Protein AF-A0A3D5R8N2-F1 (afdb_monomer_lite)

Foldseek 3Di:
DLVVLVVQLCVQLVCLLAQAAEDPVCVVVPDPPDDADLVVCVVVSYYHQQNSQVNSCVSNVVVVWDKKWFWDDFPLDPDIGIWMFTQRPNDTFTARSRSSSVCVVVVHDDDRGDDPVRTDTDDID

Radius of gyration: 13.69 Å; chains: 1; bounding box: 32×30×34 Å

pLDDT: mean 94.22, std 7.65, range [51.38, 98.75]

Sequence (125 aa):
NETNVGEKIDIAYDFIINNISYDYDKVELLHPNYIPYP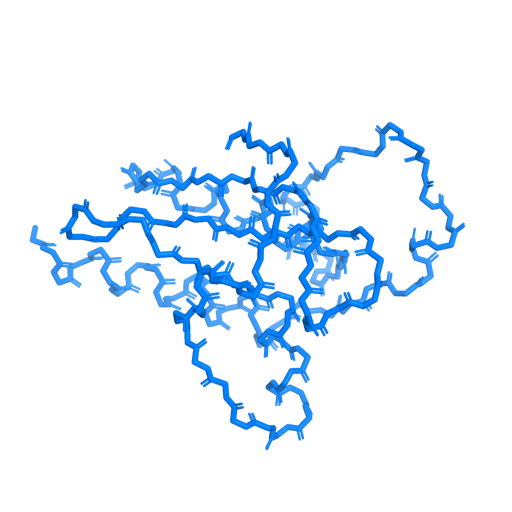DKTIEELKGICYDYASLLAAMKRSEAIPVKLVKGYSTHVDGYHAWNEILINGEWVVVDTTVDAAYNKANMKFNFSKTKSDYTKVYEY

Secondary structure (DSSP, 8-state):
-THHHHHHHHHHHHHHHHHPEE-HHHHHT--TT----HHHHHHHTEE-HHHHHHHHHHHHHTTT--EEEEEEEETTEEEEEEEEEEEETTEEEEE-HHHHHHHHHTT----SSPPGGGEEEEEE-

Structure (mmCIF, N/CA/C/O backbone):
data_AF-A0A3D5R8N2-F1
#
_entry.id   AF-A0A3D5R8N2-F1
#
loop_
_atom_site.group_PDB
_atom_site.id
_atom_site.type_symbol
_atom_site.label_atom_id
_atom_site.label_alt_id
_atom_site.label_comp_id
_atom_site.label_asym_id
_atom_site.label_entity_id
_atom_site.label_seq_id
_atom_site.pdbx_PDB_ins_code
_atom_site.Cartn_x
_atom_site.Cartn_y
_atom_site.Cartn_z
_atom_site.occupancy
_atom_site.B_iso_or_equiv
_atom_site.auth_seq_id
_atom_site.auth_comp_id
_atom_site.auth_asym_id
_atom_site.auth_atom_id
_atom_site.pdbx_PDB_model_num
ATOM 1 N N . ASN A 1 1 ? -16.280 4.966 18.243 1.00 51.38 1 ASN A N 1
ATOM 2 C CA . ASN A 1 1 ? -15.723 6.328 18.118 1.00 51.38 1 ASN A CA 1
ATOM 3 C C . ASN A 1 1 ? -14.769 6.381 16.949 1.00 51.38 1 ASN A C 1
ATOM 5 O O . ASN A 1 1 ? -13.873 5.551 16.885 1.00 51.38 1 ASN A O 1
ATOM 9 N N . GLU A 1 2 ? -14.984 7.332 16.045 1.00 57.88 2 GLU A N 1
ATOM 10 C CA . GLU A 1 2 ? -14.200 7.560 14.819 1.00 57.88 2 GLU A CA 1
ATOM 11 C C . GLU A 1 2 ? -12.705 7.791 15.096 1.00 57.88 2 GLU A C 1
ATOM 13 O O . GLU A 1 2 ? -11.863 7.355 14.318 1.00 57.88 2 GLU A O 1
ATOM 18 N N . THR A 1 3 ? -12.365 8.342 16.268 1.00 61.16 3 THR A N 1
ATOM 19 C CA . THR A 1 3 ? -10.984 8.495 16.759 1.00 61.16 3 THR A CA 1
ATOM 20 C C . THR A 1 3 ? -10.205 7.177 16.772 1.00 61.16 3 THR A C 1
ATOM 22 O O . THR A 1 3 ? -9.034 7.153 16.426 1.00 61.16 3 THR A O 1
ATOM 25 N N . ASN A 1 4 ? -10.866 6.057 17.081 1.00 78.44 4 ASN A N 1
ATOM 26 C CA . ASN A 1 4 ? -10.226 4.741 17.120 1.00 78.44 4 ASN A CA 1
ATOM 27 C C . ASN A 1 4 ? -9.981 4.151 15.719 1.00 78.44 4 ASN A C 1
ATOM 29 O O . ASN A 1 4 ? -9.105 3.308 15.561 1.00 78.44 4 ASN A O 1
ATOM 33 N N . VAL A 1 5 ? -10.761 4.559 14.709 1.00 82.94 5 VAL A N 1
ATOM 34 C CA . VAL A 1 5 ? -10.620 4.062 13.328 1.00 82.94 5 VAL A CA 1
ATOM 35 C C . VAL A 1 5 ? -9.401 4.690 12.661 1.00 82.94 5 VAL A C 1
ATOM 37 O O . VAL A 1 5 ? -8.622 3.965 12.052 1.00 82.94 5 VAL A O 1
AT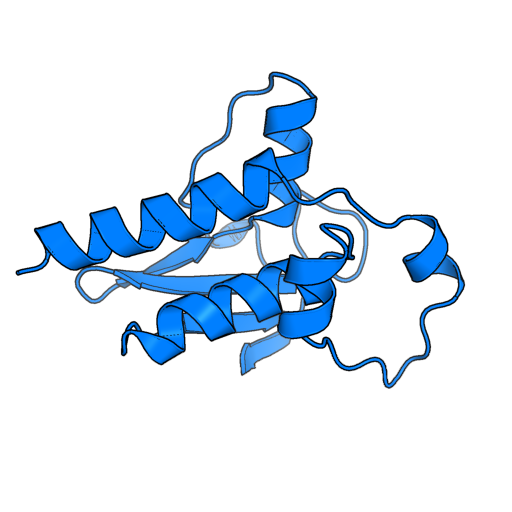OM 40 N N . GLY A 1 6 ? -9.208 6.004 12.826 1.00 85.62 6 GLY A N 1
ATOM 41 C CA . GLY A 1 6 ? -8.014 6.701 12.336 1.00 85.62 6 GLY A CA 1
ATOM 42 C C . GLY A 1 6 ? -6.730 6.114 12.922 1.00 85.62 6 GLY A C 1
ATOM 43 O O . GLY A 1 6 ? -5.889 5.635 12.175 1.00 85.62 6 GLY A O 1
ATOM 44 N N . GLU A 1 7 ? -6.647 6.003 14.252 1.00 87.75 7 GLU A N 1
ATOM 45 C CA . GLU A 1 7 ? -5.480 5.420 14.941 1.00 87.75 7 GLU A CA 1
ATOM 46 C C . GLU A 1 7 ? -5.143 4.004 14.448 1.00 87.75 7 GLU A C 1
ATOM 48 O O . GLU A 1 7 ? -3.984 3.657 14.226 1.00 87.75 7 GLU A O 1
ATOM 53 N N . LYS A 1 8 ? -6.166 3.170 14.245 1.00 86.56 8 LYS A N 1
ATOM 54 C CA . LYS A 1 8 ? -5.996 1.817 13.708 1.00 86.56 8 LYS A CA 1
ATOM 55 C C . LYS A 1 8 ? -5.459 1.812 12.282 1.00 86.56 8 LYS A C 1
ATOM 57 O O . LYS A 1 8 ? -4.661 0.936 11.937 1.00 86.56 8 LYS A O 1
ATOM 62 N N . ILE A 1 9 ? -5.932 2.729 11.443 1.00 92.00 9 ILE A N 1
ATOM 63 C CA . ILE A 1 9 ? -5.443 2.885 10.073 1.00 92.00 9 ILE A CA 1
ATOM 64 C C . ILE A 1 9 ? -3.977 3.307 10.101 1.00 92.00 9 ILE A C 1
ATOM 66 O O . ILE A 1 9 ? -3.165 2.634 9.467 1.00 92.00 9 ILE A O 1
ATOM 70 N N . ASP A 1 10 ? -3.649 4.321 10.898 1.00 92.88 10 ASP A N 1
ATOM 71 C CA . ASP A 1 10 ? -2.308 4.894 10.993 1.00 92.88 10 ASP A CA 1
ATOM 72 C C . ASP A 1 10 ? -1.277 3.847 11.430 1.00 92.88 10 ASP A C 1
ATOM 74 O O . ASP A 1 10 ? -0.259 3.690 10.768 1.00 92.88 10 ASP A O 1
ATOM 78 N N . ILE A 1 11 ? -1.567 3.032 12.454 1.00 95.31 11 ILE A N 1
ATOM 79 C CA . ILE A 1 11 ? -0.629 1.998 12.935 1.00 95.31 11 ILE A CA 1
ATOM 80 C C . ILE A 1 11 ? -0.256 0.996 11.830 1.00 95.31 11 ILE A C 1
ATOM 82 O O . ILE A 1 11 ? 0.919 0.670 11.649 1.00 95.31 11 ILE A O 1
ATOM 86 N N . ALA A 1 12 ? -1.247 0.477 11.100 1.00 95.75 12 ALA A N 1
ATOM 87 C CA . ALA A 1 12 ? -0.998 -0.506 10.044 1.00 95.75 12 ALA A CA 1
ATOM 88 C C . ALA A 1 12 ? -0.320 0.133 8.826 1.00 95.75 12 ALA A C 1
ATOM 90 O O . ALA A 1 12 ? 0.599 -0.449 8.250 1.00 95.75 12 ALA A O 1
ATOM 91 N N . TYR A 1 13 ? -0.766 1.331 8.454 1.00 97.56 13 TYR A N 1
ATOM 92 C CA . TYR A 1 13 ? -0.185 2.113 7.373 1.00 97.56 13 TYR A CA 1
ATOM 93 C C . TYR A 1 13 ? 1.292 2.427 7.650 1.00 97.56 13 TYR A C 1
ATOM 95 O O . TYR A 1 13 ? 2.146 2.065 6.839 1.00 97.56 13 TYR A O 1
ATOM 103 N N . ASP A 1 14 ? 1.605 2.989 8.820 1.00 97.69 14 ASP A N 1
ATOM 104 C CA . ASP A 1 14 ? 2.963 3.341 9.242 1.00 97.69 14 ASP A CA 1
ATOM 105 C C . ASP A 1 14 ? 3.866 2.114 9.304 1.00 97.69 14 ASP A C 1
ATOM 107 O O . ASP A 1 14 ? 5.010 2.158 8.848 1.00 97.69 14 ASP A O 1
ATOM 111 N N . PHE A 1 15 ? 3.368 0.993 9.829 1.00 97.94 15 PHE A N 1
ATOM 112 C CA . PHE A 1 15 ? 4.124 -0.253 9.819 1.00 97.94 15 PHE A CA 1
ATOM 113 C C . PHE A 1 15 ? 4.513 -0.650 8.389 1.00 97.94 15 PHE A C 1
ATOM 115 O O . PHE A 1 15 ? 5.688 -0.911 8.124 1.00 97.94 15 PHE A O 1
ATOM 122 N N . ILE A 1 16 ? 3.556 -0.654 7.459 1.00 98.12 16 ILE A N 1
ATOM 123 C CA . ILE A 1 16 ? 3.792 -1.058 6.071 1.00 98.12 16 ILE A CA 1
ATOM 124 C C . ILE A 1 16 ? 4.820 -0.142 5.395 1.00 98.12 16 ILE A C 1
ATOM 126 O O . ILE A 1 16 ? 5.800 -0.643 4.841 1.00 98.12 16 ILE A O 1
ATOM 130 N N . ILE A 1 17 ? 4.637 1.182 5.463 1.00 98.19 17 ILE A N 1
ATOM 131 C CA . ILE A 1 17 ? 5.495 2.131 4.732 1.00 98.19 17 ILE A CA 1
ATOM 132 C C . ILE A 1 17 ? 6.921 2.231 5.288 1.00 98.19 17 ILE A C 1
ATOM 134 O O . ILE A 1 17 ? 7.819 2.700 4.588 1.00 98.19 17 ILE A O 1
ATOM 138 N N . ASN A 1 18 ? 7.134 1.821 6.543 1.00 98.00 18 ASN A N 1
ATOM 139 C CA . ASN A 1 18 ? 8.443 1.870 7.192 1.00 98.00 18 ASN A CA 1
ATOM 140 C C . ASN A 1 18 ? 9.206 0.544 7.117 1.00 98.00 18 ASN A C 1
ATOM 142 O O . ASN A 1 18 ? 10.434 0.560 7.166 1.00 98.00 18 ASN A O 1
ATOM 146 N N . ASN A 1 19 ? 8.512 -0.594 7.024 1.00 97.94 19 ASN A N 1
ATOM 147 C CA . ASN A 1 19 ? 9.150 -1.904 7.182 1.00 97.94 19 ASN A CA 1
ATOM 148 C C . ASN A 1 19 ? 9.195 -2.725 5.894 1.00 97.94 19 ASN A C 1
ATOM 150 O O . ASN A 1 19 ? 10.105 -3.535 5.738 1.00 97.94 19 ASN A O 1
ATOM 154 N N . ILE A 1 20 ? 8.255 -2.534 4.965 1.00 97.88 20 ILE A N 1
ATOM 155 C CA . ILE A 1 20 ? 8.176 -3.387 3.777 1.00 97.88 20 ILE A CA 1
ATOM 156 C C . ILE A 1 20 ? 9.034 -2.804 2.656 1.00 97.88 20 ILE A C 1
ATOM 158 O O . ILE A 1 20 ? 8.917 -1.627 2.304 1.00 97.88 20 ILE A O 1
ATOM 162 N N . SER A 1 21 ? 9.881 -3.645 2.064 1.00 97.00 21 SER A N 1
ATOM 163 C CA . SER A 1 21 ? 10.721 -3.306 0.913 1.00 97.00 21 SER A CA 1
ATOM 164 C C . SER A 1 21 ? 10.130 -3.796 -0.409 1.00 97.00 21 SER A C 1
ATOM 166 O O . SER A 1 21 ? 9.610 -4.907 -0.504 1.00 97.00 21 SER A O 1
ATOM 168 N N . TYR A 1 22 ? 10.267 -2.985 -1.460 1.00 96.56 22 TYR A N 1
ATOM 169 C CA . TYR A 1 22 ? 9.771 -3.351 -2.783 1.00 96.56 22 TYR A CA 1
ATOM 170 C C . TYR A 1 22 ? 10.608 -4.473 -3.416 1.00 96.56 22 TYR A C 1
ATOM 172 O O . TYR A 1 22 ? 11.840 -4.395 -3.447 1.00 96.56 22 TYR A O 1
ATOM 180 N N . ASP A 1 23 ? 9.941 -5.504 -3.936 1.00 95.19 23 ASP A N 1
ATOM 181 C CA . ASP A 1 23 ? 10.563 -6.654 -4.590 1.00 95.19 23 ASP A CA 1
ATOM 182 C C . ASP A 1 23 ? 10.613 -6.496 -6.115 1.00 95.19 23 ASP A C 1
ATOM 184 O O . ASP A 1 23 ? 9.720 -6.948 -6.831 1.00 95.19 23 ASP A O 1
ATOM 188 N N . TYR A 1 24 ? 11.663 -5.845 -6.616 1.00 90.50 24 TYR A N 1
ATOM 189 C CA . TYR A 1 24 ? 11.852 -5.650 -8.057 1.00 90.50 24 TYR A CA 1
ATOM 190 C C . TYR A 1 24 ? 12.069 -6.975 -8.806 1.00 90.50 24 TYR A C 1
ATOM 192 O O . TYR A 1 24 ? 11.500 -7.157 -9.880 1.00 90.50 24 TYR A O 1
ATOM 200 N N . ASP A 1 25 ? 12.792 -7.928 -8.211 1.00 89.50 25 ASP A N 1
ATOM 201 C CA . ASP A 1 25 ? 13.086 -9.231 -8.828 1.00 89.50 25 ASP A CA 1
ATOM 202 C C . ASP A 1 25 ? 11.803 -10.056 -9.034 1.00 89.50 25 ASP A C 1
ATOM 204 O O . ASP A 1 25 ? 11.631 -10.762 -10.029 1.00 89.50 25 ASP A O 1
ATOM 208 N N . LYS A 1 26 ? 10.854 -9.939 -8.097 1.00 86.56 26 LYS A N 1
ATOM 209 C CA . LYS A 1 26 ? 9.558 -10.626 -8.167 1.00 86.56 26 LYS A CA 1
ATOM 210 C C . LYS A 1 26 ? 8.680 -10.129 -9.314 1.00 86.56 26 LYS A C 1
ATOM 212 O O . LYS A 1 26 ? 7.879 -10.911 -9.821 1.00 86.56 26 LYS A O 1
ATOM 217 N N . VAL A 1 27 ? 8.816 -8.866 -9.729 1.00 82.31 27 VAL A N 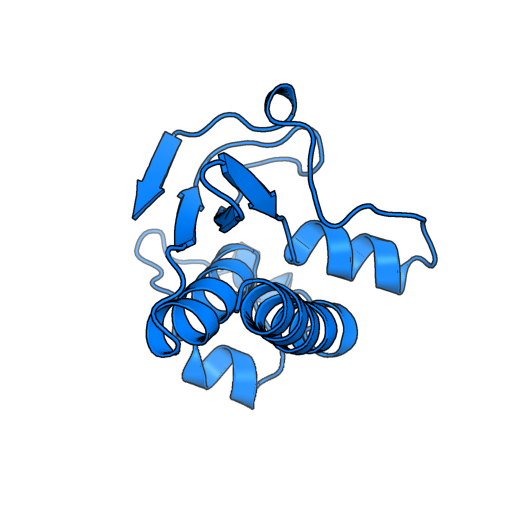1
ATOM 218 C CA . VAL A 1 27 ? 8.051 -8.307 -10.859 1.00 82.31 27 VAL A CA 1
ATOM 219 C C . VAL A 1 27 ? 8.444 -8.987 -12.170 1.00 82.31 27 VAL A C 1
ATOM 221 O O . VAL A 1 27 ? 7.567 -9.343 -12.953 1.00 82.31 27 VAL A O 1
ATOM 224 N N . GLU A 1 28 ? 9.739 -9.222 -12.394 1.00 76.50 28 GLU A N 1
ATOM 225 C CA . GLU A 1 28 ? 10.243 -9.835 -13.634 1.00 76.50 28 GLU A CA 1
ATOM 226 C C . GLU A 1 28 ? 9.805 -11.297 -13.794 1.00 76.50 28 GLU A C 1
ATOM 228 O O . GLU A 1 28 ? 9.626 -11.790 -14.908 1.00 76.50 28 GLU A O 1
ATOM 233 N N . LEU A 1 29 ? 9.595 -11.984 -12.670 1.00 78.44 29 LEU A N 1
ATOM 234 C CA . LEU A 1 29 ? 9.210 -13.394 -12.609 1.00 78.44 29 LEU A CA 1
ATOM 235 C C . LEU A 1 29 ? 7.707 -13.594 -12.356 1.00 78.44 29 LEU A C 1
ATOM 237 O O . LEU A 1 29 ? 7.262 -14.723 -12.124 1.00 78.44 29 LEU A O 1
ATOM 241 N N . LEU A 1 30 ? 6.915 -12.515 -12.353 1.00 81.38 30 LEU A N 1
ATOM 242 C CA . LEU A 1 30 ? 5.530 -12.560 -11.904 1.00 81.38 30 LEU A CA 1
ATOM 243 C C . LEU A 1 30 ? 4.656 -13.356 -12.879 1.00 81.38 30 LEU A C 1
ATOM 245 O O . LEU A 1 30 ? 4.439 -12.975 -14.029 1.00 81.38 30 LEU A O 1
ATOM 249 N N . HIS A 1 31 ? 4.087 -14.455 -12.392 1.00 82.38 31 HIS A N 1
ATOM 250 C CA . HIS A 1 31 ? 3.115 -15.214 -13.165 1.00 82.38 31 HIS A CA 1
ATOM 251 C C . HIS A 1 31 ? 1.795 -14.421 -13.295 1.00 82.38 31 HIS A C 1
ATOM 253 O O . HIS A 1 31 ? 1.347 -13.840 -12.303 1.00 82.38 31 HIS A O 1
ATOM 259 N N . PRO A 1 32 ? 1.095 -14.449 -14.448 1.00 78.50 32 PRO A N 1
ATOM 260 C CA . PRO A 1 32 ? -0.154 -13.698 -14.654 1.00 78.50 32 PRO A CA 1
ATOM 261 C C . PRO A 1 32 ? -1.262 -13.982 -13.626 1.00 78.50 32 PRO A C 1
ATOM 263 O O . PRO A 1 32 ? -2.115 -13.138 -13.373 1.00 78.50 32 PRO A O 1
ATOM 266 N N . ASN A 1 33 ? -1.232 -15.170 -13.017 1.00 84.75 33 ASN A N 1
ATOM 267 C CA . ASN A 1 33 ? -2.199 -15.618 -12.009 1.00 84.75 33 ASN A CA 1
ATOM 268 C C . ASN A 1 33 ? -1.693 -15.431 -10.571 1.00 84.75 33 ASN A C 1
ATOM 270 O O . ASN A 1 33 ? -2.115 -16.161 -9.676 1.00 84.75 33 ASN A O 1
ATOM 274 N N . TYR A 1 34 ? -0.742 -14.523 -10.346 1.00 89.75 34 TYR A N 1
ATOM 275 C CA . TYR A 1 34 ? -0.228 -14.251 -9.010 1.00 89.75 34 TYR A CA 1
ATOM 276 C C . TYR A 1 34 ? -1.342 -13.757 -8.074 1.00 89.75 34 TYR A C 1
ATOM 278 O O . TYR A 1 34 ? -2.076 -12.819 -8.393 1.00 89.75 34 TYR A O 1
ATOM 286 N N . ILE A 1 35 ? -1.441 -14.389 -6.903 1.00 91.50 35 ILE A N 1
ATOM 287 C CA . ILE A 1 35 ? -2.355 -14.019 -5.822 1.00 91.50 35 ILE A CA 1
ATOM 288 C C . ILE A 1 35 ? -1.496 -13.683 -4.594 1.00 91.50 35 ILE A C 1
ATOM 290 O O . ILE A 1 35 ? -0.661 -14.506 -4.211 1.00 91.50 35 ILE A O 1
ATOM 294 N N . PRO A 1 36 ? -1.669 -12.500 -3.979 1.00 94.25 36 PRO A N 1
ATOM 295 C CA . PRO A 1 36 ? -0.882 -12.079 -2.831 1.00 94.25 36 PRO A CA 1
ATOM 296 C C . PRO A 1 36 ? -1.262 -12.891 -1.595 1.00 94.25 36 PRO A C 1
ATOM 298 O O . PRO A 1 36 ? -2.431 -13.229 -1.399 1.00 94.25 36 PRO A O 1
ATOM 301 N N . TYR A 1 37 ? -0.282 -13.145 -0.730 1.00 95.88 37 TYR A N 1
ATOM 302 C CA . TYR A 1 37 ? -0.480 -13.844 0.537 1.00 95.88 37 TYR A CA 1
ATOM 303 C C . TYR A 1 37 ? -0.020 -12.942 1.695 1.00 95.88 37 TYR A C 1
ATOM 305 O O . TYR A 1 37 ? 1.178 -12.893 1.969 1.00 95.88 37 TYR A O 1
ATOM 313 N N . PRO A 1 38 ? -0.944 -12.195 2.341 1.00 97.00 38 PRO A N 1
ATOM 314 C CA . PRO A 1 38 ? -0.620 -11.199 3.367 1.00 97.00 38 PRO A CA 1
ATOM 315 C C . PRO A 1 38 ? 0.318 -11.694 4.471 1.00 97.00 38 PRO A C 1
ATOM 317 O O . PRO A 1 38 ? 1.263 -10.986 4.814 1.00 97.00 38 PRO A O 1
ATOM 320 N N . ASP A 1 39 ? 0.103 -12.913 4.969 1.00 97.12 39 ASP A N 1
ATOM 321 C CA . ASP A 1 39 ? 0.916 -13.501 6.041 1.00 97.12 39 ASP A CA 1
ATOM 322 C C . ASP A 1 39 ? 2.385 -13.642 5.617 1.00 97.12 39 ASP A C 1
ATOM 324 O O . ASP A 1 39 ? 3.296 -13.293 6.361 1.00 97.12 39 ASP A O 1
ATOM 328 N N . LYS A 1 40 ? 2.634 -14.030 4.364 1.00 96.56 40 LYS A N 1
ATOM 329 C CA . LYS A 1 40 ? 3.995 -14.084 3.823 1.00 96.56 40 LYS A CA 1
ATOM 330 C C . LYS A 1 40 ? 4.604 -12.693 3.650 1.00 96.56 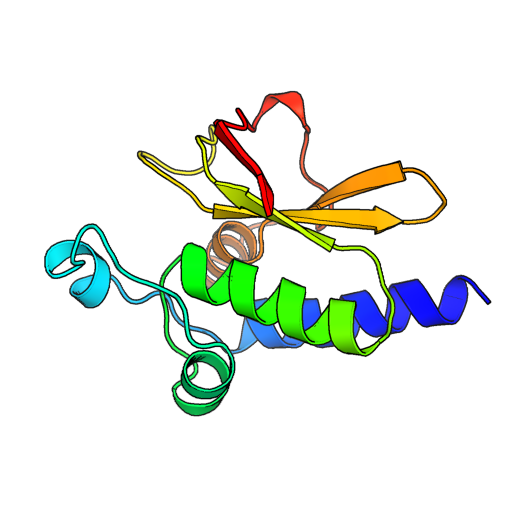40 LYS A C 1
ATOM 332 O O . LYS A 1 40 ? 5.783 -12.510 3.925 1.00 96.56 40 LYS A O 1
ATOM 337 N N . THR A 1 41 ? 3.815 -11.700 3.244 1.00 97.06 41 THR A N 1
ATOM 338 C CA . THR A 1 41 ? 4.297 -10.317 3.109 1.00 97.06 41 THR A CA 1
ATOM 339 C C . THR A 1 41 ? 4.756 -9.740 4.451 1.00 97.06 41 THR A C 1
ATOM 341 O O . THR A 1 41 ? 5.783 -9.064 4.500 1.00 97.06 41 THR A O 1
ATOM 344 N N . ILE A 1 42 ? 4.020 -9.994 5.541 1.00 95.75 42 ILE A N 1
ATOM 345 C CA . ILE A 1 42 ? 4.408 -9.519 6.879 1.00 95.75 42 ILE A CA 1
ATOM 346 C C . ILE A 1 42 ? 5.586 -10.313 7.463 1.00 95.75 42 ILE A C 1
ATOM 348 O O . ILE A 1 42 ? 6.398 -9.733 8.177 1.00 95.75 42 ILE A O 1
ATOM 352 N N . GLU A 1 43 ? 5.721 -11.601 7.133 1.00 97.19 43 GLU A N 1
ATOM 353 C CA . GLU A 1 43 ? 6.875 -12.424 7.524 1.00 97.19 43 GLU A CA 1
ATOM 354 C C . GLU A 1 43 ? 8.164 -12.008 6.800 1.00 97.19 43 GLU A C 1
ATOM 356 O O . GLU A 1 43 ? 9.215 -11.878 7.424 1.00 97.19 43 GLU A O 1
ATOM 361 N N . GLU A 1 44 ? 8.093 -11.794 5.484 1.00 97.06 44 GLU A N 1
ATOM 362 C CA . GLU A 1 44 ? 9.259 -11.474 4.651 1.00 97.06 44 GLU A CA 1
ATOM 363 C C . GLU A 1 44 ? 9.614 -9.983 4.665 1.00 97.06 44 GLU A C 1
ATOM 365 O O . GLU A 1 44 ? 10.730 -9.617 4.293 1.00 97.06 44 GLU A O 1
ATOM 370 N N . LEU A 1 45 ? 8.670 -9.116 5.057 1.00 97.62 45 LEU A N 1
ATOM 371 C CA . LEU A 1 45 ? 8.778 -7.656 4.955 1.00 97.62 45 LEU A CA 1
ATOM 372 C C . LEU A 1 45 ? 9.192 -7.200 3.544 1.00 97.62 45 LEU A C 1
ATOM 374 O O . LEU A 1 45 ? 9.917 -6.218 3.358 1.00 97.62 45 LEU A O 1
ATOM 378 N N . LYS A 1 46 ? 8.733 -7.928 2.523 1.00 97.06 46 LYS A N 1
ATOM 379 C CA . LYS A 1 46 ? 9.091 -7.700 1.124 1.00 97.06 46 LYS A CA 1
ATOM 380 C C . LYS A 1 46 ? 7.925 -8.068 0.207 1.00 97.06 46 LYS A C 1
ATOM 382 O O . LYS A 1 46 ? 7.229 -9.051 0.446 1.00 97.06 46 LYS A O 1
ATOM 387 N N . GLY A 1 47 ? 7.699 -7.294 -0.851 1.00 96.81 47 GLY A N 1
ATOM 388 C CA . GLY A 1 47 ? 6.634 -7.584 -1.815 1.00 96.81 47 GLY A CA 1
ATOM 389 C C . GLY A 1 47 ? 6.507 -6.549 -2.928 1.00 96.81 47 GLY A C 1
ATOM 390 O O . GLY A 1 47 ? 7.273 -5.593 -2.992 1.00 96.81 47 GLY A O 1
ATOM 391 N N . ILE A 1 48 ? 5.531 -6.738 -3.813 1.00 97.00 48 ILE A N 1
ATOM 392 C CA . ILE A 1 48 ? 5.180 -5.778 -4.878 1.00 97.00 48 ILE A CA 1
ATOM 393 C C . ILE A 1 48 ? 3.903 -5.007 -4.526 1.00 97.00 48 ILE A C 1
ATOM 395 O O . ILE A 1 48 ? 3.259 -5.316 -3.527 1.00 97.00 48 ILE A O 1
ATOM 399 N N . CYS A 1 49 ? 3.471 -4.054 -5.358 1.00 97.38 49 CYS A N 1
ATOM 400 C CA . CYS A 1 49 ? 2.287 -3.225 -5.078 1.00 97.38 49 CYS A CA 1
ATOM 401 C C . CYS A 1 49 ? 1.043 -4.022 -4.653 1.00 97.38 49 CYS A C 1
ATOM 403 O O . CYS A 1 49 ? 0.340 -3.650 -3.712 1.00 97.38 49 CYS A O 1
ATOM 405 N N . TYR A 1 50 ? 0.815 -5.179 -5.280 1.00 97.19 50 TYR A N 1
ATOM 406 C CA . TYR A 1 50 ? -0.317 -6.037 -4.946 1.00 97.19 50 TYR A CA 1
ATOM 407 C C . TYR A 1 50 ? -0.208 -6.669 -3.550 1.00 97.19 50 TYR A C 1
ATOM 409 O O . TYR A 1 50 ? -1.221 -6.842 -2.877 1.00 97.19 50 TYR A O 1
ATOM 417 N N . ASP A 1 51 ? 1.009 -6.965 -3.091 1.00 98.00 51 ASP A N 1
ATOM 418 C CA . ASP A 1 51 ? 1.273 -7.510 -1.757 1.00 98.00 51 ASP A CA 1
ATOM 419 C C . ASP A 1 51 ? 1.041 -6.463 -0.667 1.00 98.00 51 ASP A C 1
ATOM 421 O O . ASP A 1 51 ? 0.389 -6.760 0.332 1.00 98.00 51 ASP A O 1
ATOM 425 N N . TYR A 1 52 ? 1.512 -5.230 -0.888 1.00 98.50 52 TYR A N 1
ATOM 426 C CA . TYR A 1 52 ? 1.290 -4.102 0.024 1.00 98.50 52 TYR A CA 1
ATOM 427 C C . TYR A 1 52 ? -0.206 -3.833 0.195 1.00 98.50 52 TYR A C 1
ATOM 429 O O . TYR A 1 52 ? -0.723 -3.829 1.313 1.00 98.50 52 TYR A O 1
ATOM 437 N N . ALA A 1 53 ? -0.911 -3.659 -0.927 1.00 98.44 53 ALA A N 1
ATOM 438 C CA . ALA A 1 53 ? -2.326 -3.322 -0.909 1.00 98.44 53 ALA A CA 1
ATOM 439 C C . ALA A 1 53 ? -3.189 -4.464 -0.341 1.00 98.44 53 ALA A C 1
ATOM 441 O O . ALA A 1 53 ? -4.190 -4.222 0.340 1.00 98.44 53 ALA A O 1
ATOM 442 N N . SER A 1 54 ? -2.804 -5.721 -0.595 1.00 98.38 54 SER A N 1
ATOM 443 C CA . SER A 1 54 ? -3.472 -6.893 -0.019 1.00 98.38 54 SER A CA 1
ATOM 444 C C . SER A 1 54 ? -3.273 -6.978 1.494 1.00 98.38 54 SER A C 1
ATOM 446 O O . SER A 1 54 ? -4.236 -7.220 2.224 1.00 98.38 54 SER A O 1
ATOM 448 N N . LEU A 1 55 ? -2.056 -6.718 1.984 1.00 98.56 55 LEU A N 1
ATOM 449 C CA . LEU A 1 55 ? -1.757 -6.728 3.414 1.00 98.56 55 LEU A CA 1
ATOM 450 C C . LEU A 1 55 ? -2.550 -5.660 4.171 1.00 98.56 55 LEU A C 1
ATOM 452 O O . LEU A 1 55 ? -3.204 -5.984 5.164 1.00 98.56 55 LEU A O 1
ATOM 456 N N . LEU A 1 56 ? -2.560 -4.413 3.683 1.00 98.50 56 LEU A N 1
ATOM 457 C CA . LEU A 1 56 ? -3.337 -3.348 4.320 1.00 98.50 56 LEU A CA 1
ATOM 458 C C . LEU A 1 56 ? -4.835 -3.683 4.326 1.00 98.50 56 LEU A C 1
ATOM 460 O O . LEU A 1 56 ? -5.497 -3.547 5.357 1.00 98.50 56 LEU A O 1
ATOM 464 N N . ALA A 1 57 ? -5.368 -4.180 3.203 1.00 98.44 57 ALA A N 1
ATOM 465 C CA . ALA A 1 57 ? -6.762 -4.607 3.130 1.00 98.44 57 ALA A CA 1
ATOM 466 C C . ALA A 1 57 ? -7.073 -5.706 4.157 1.00 98.44 57 ALA A C 1
ATOM 468 O O . ALA A 1 57 ? -8.073 -5.598 4.865 1.00 98.44 57 ALA A O 1
ATOM 469 N N . ALA A 1 58 ? -6.222 -6.727 4.279 1.00 98.06 58 ALA A N 1
ATOM 470 C CA . ALA A 1 58 ? -6.405 -7.811 5.241 1.00 98.06 58 ALA A CA 1
ATOM 471 C C . ALA A 1 58 ? -6.392 -7.302 6.692 1.00 98.06 58 ALA A C 1
ATOM 473 O O . ALA A 1 58 ? -7.315 -7.598 7.453 1.00 98.06 58 ALA A O 1
ATOM 474 N N . MET A 1 59 ? -5.404 -6.474 7.052 1.00 97.12 59 MET A N 1
ATOM 475 C CA . MET A 1 59 ? -5.278 -5.890 8.392 1.00 97.12 59 MET A CA 1
ATOM 476 C C . MET A 1 59 ? -6.486 -5.037 8.783 1.00 97.12 59 MET A C 1
ATOM 478 O O . MET A 1 59 ? -6.897 -5.040 9.936 1.00 97.12 59 MET A O 1
ATOM 482 N N . LYS A 1 60 ? -7.044 -4.250 7.858 1.00 97.38 60 LYS A N 1
ATOM 483 C CA . LYS A 1 60 ? -8.144 -3.326 8.185 1.00 97.38 60 LYS A CA 1
ATOM 484 C C . LYS A 1 60 ? -9.507 -4.003 8.124 1.00 97.38 60 LYS A C 1
ATOM 486 O O . LYS A 1 60 ? -10.356 -3.757 8.980 1.00 97.38 60 LYS A O 1
ATOM 491 N N . ARG A 1 61 ? -9.703 -4.929 7.183 1.00 97.38 61 ARG A N 1
ATOM 492 C CA . ARG A 1 61 ? -10.933 -5.729 7.112 1.00 97.38 61 ARG A CA 1
ATOM 493 C C . ARG A 1 61 ? -11.104 -6.621 8.346 1.00 97.38 61 ARG A C 1
ATOM 495 O O . ARG A 1 61 ? -12.238 -6.798 8.782 1.00 97.38 61 ARG A O 1
ATOM 502 N N . SER A 1 62 ? -10.019 -7.125 8.948 1.00 96.19 62 SER A N 1
ATOM 503 C CA . SER A 1 62 ? -10.091 -7.899 10.204 1.00 96.19 62 SER A CA 1
ATOM 504 C C . SER A 1 62 ? -10.586 -7.069 11.400 1.00 96.19 62 SER A C 1
ATOM 506 O O . SER A 1 62 ? -11.142 -7.615 12.349 1.00 96.19 62 SER A O 1
ATOM 508 N N . GLU A 1 63 ? -10.469 -5.743 11.321 1.00 95.31 63 GLU A N 1
ATOM 509 C CA . GLU A 1 63 ? -10.970 -4.780 12.307 1.00 95.31 63 GLU A CA 1
ATOM 510 C C . GLU A 1 63 ? -12.344 -4.198 11.924 1.00 95.31 63 GLU A C 1
ATOM 512 O O . GLU A 1 63 ? -12.786 -3.209 12.514 1.00 95.31 63 GLU A O 1
ATOM 517 N N . ALA A 1 64 ? -13.015 -4.803 10.937 1.00 95.19 64 ALA A N 1
ATOM 518 C CA . ALA A 1 64 ? -14.287 -4.363 10.365 1.00 95.19 64 ALA A CA 1
ATOM 519 C C . ALA A 1 64 ? -14.251 -2.973 9.693 1.00 95.19 64 ALA A C 1
ATOM 521 O O . ALA A 1 64 ? -15.297 -2.349 9.510 1.00 95.19 64 ALA A O 1
ATOM 522 N N . ILE A 1 65 ? -13.070 -2.491 9.290 1.00 96.12 65 ILE A N 1
ATOM 523 C CA . ILE A 1 65 ? -12.924 -1.255 8.515 1.00 96.12 65 ILE A CA 1
ATOM 524 C C . ILE A 1 65 ? -13.087 -1.597 7.023 1.00 96.12 65 ILE A C 1
ATOM 526 O O . ILE A 1 65 ? -12.323 -2.419 6.503 1.00 96.12 65 ILE A O 1
ATOM 530 N N . PRO A 1 66 ? -14.058 -0.999 6.303 1.00 97.62 66 PRO A N 1
ATOM 531 C CA . PRO A 1 66 ? -14.238 -1.269 4.883 1.00 97.62 66 PRO A CA 1
ATOM 532 C C . PRO A 1 66 ? -13.059 -0.740 4.066 1.00 97.62 66 PRO A C 1
ATOM 534 O O . PRO A 1 66 ? -12.775 0.457 4.041 1.00 97.62 66 PRO A O 1
ATOM 537 N N . VAL A 1 67 ? -12.400 -1.651 3.360 1.00 98.38 67 VAL A N 1
ATOM 538 C CA . VAL A 1 67 ? -11.293 -1.354 2.449 1.00 98.38 67 VAL A CA 1
ATOM 539 C C . VAL A 1 67 ? -11.553 -2.065 1.139 1.00 98.38 67 VAL A C 1
ATOM 541 O O . VAL A 1 67 ? -11.957 -3.225 1.161 1.00 98.38 67 VAL A O 1
ATOM 544 N N . LYS A 1 68 ? -11.294 -1.409 0.013 1.00 98.56 68 LYS A N 1
ATOM 545 C CA . LYS A 1 68 ? -11.207 -2.021 -1.313 1.00 98.56 68 LYS A CA 1
ATOM 546 C C . LYS A 1 68 ? -9.751 -2.283 -1.662 1.00 98.56 68 LYS A C 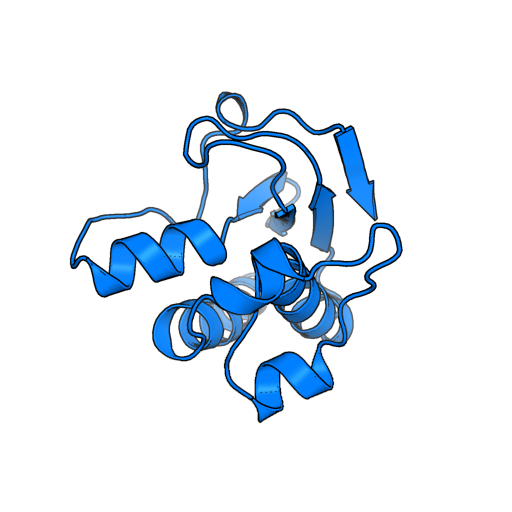1
ATOM 548 O O . LYS A 1 68 ? -8.882 -1.460 -1.369 1.00 98.56 68 LYS A O 1
ATOM 553 N N . LEU A 1 69 ? -9.500 -3.407 -2.315 1.00 98.31 69 LEU A N 1
ATOM 554 C CA . LEU A 1 69 ? -8.244 -3.691 -2.994 1.00 98.31 69 LEU A CA 1
ATOM 555 C C . LEU A 1 69 ? -8.444 -3.369 -4.469 1.00 98.31 69 LEU A C 1
ATOM 557 O O . LEU A 1 69 ? -9.266 -3.995 -5.134 1.00 98.31 69 LEU A O 1
ATOM 561 N N . VAL A 1 70 ? -7.731 -2.373 -4.975 1.00 98.50 70 VAL A N 1
ATOM 562 C CA . VAL A 1 70 ? -7.957 -1.828 -6.312 1.00 98.50 70 VAL A CA 1
ATOM 563 C C . VAL A 1 70 ? -6.752 -2.112 -7.193 1.00 98.50 70 VAL A C 1
ATOM 565 O O . VAL A 1 70 ? -5.618 -2.046 -6.730 1.00 98.50 70 VAL A O 1
ATOM 568 N N . LYS A 1 71 ? -7.000 -2.441 -8.463 1.00 97.06 71 LYS A N 1
ATOM 569 C CA . LYS A 1 71 ? -5.965 -2.587 -9.492 1.00 97.06 71 LYS A CA 1
ATOM 570 C C . LYS A 1 71 ? -6.292 -1.725 -10.706 1.00 97.06 71 LYS A C 1
ATOM 572 O O . LYS A 1 71 ? -7.457 -1.627 -11.105 1.00 97.06 71 LYS A O 1
ATOM 577 N N . GLY A 1 72 ? -5.275 -1.133 -11.317 1.00 97.50 72 GLY A N 1
ATOM 578 C CA . GLY A 1 72 ? -5.432 -0.225 -12.448 1.00 97.50 72 GLY A CA 1
ATOM 579 C C . GLY A 1 72 ? -4.154 0.541 -12.755 1.00 97.50 72 GLY A C 1
ATOM 580 O O . GLY A 1 72 ? -3.079 -0.047 -12.767 1.00 97.50 72 GLY A O 1
ATOM 581 N N . TYR A 1 73 ? -4.281 1.841 -13.002 1.00 98.12 73 TYR A N 1
ATOM 582 C CA . TYR A 1 73 ? -3.170 2.711 -13.388 1.00 98.12 73 TYR A CA 1
ATOM 583 C C . TYR A 1 73 ? -3.113 3.951 -12.500 1.00 98.12 73 TYR A C 1
ATOM 585 O O . TYR A 1 73 ? -4.150 4.419 -12.027 1.00 98.12 73 TYR A O 1
ATOM 593 N N . SER A 1 74 ? -1.915 4.494 -12.305 1.00 97.38 74 SER A N 1
ATOM 594 C CA . SER A 1 74 ? -1.683 5.730 -11.558 1.00 97.38 74 SER A CA 1
ATOM 595 C C . SER A 1 74 ? -0.701 6.626 -12.305 1.00 97.38 74 SER A C 1
ATOM 597 O O . SER A 1 74 ? 0.153 6.130 -13.029 1.00 97.38 74 SER A O 1
ATOM 599 N N . THR A 1 75 ? -0.779 7.940 -12.109 1.00 97.38 75 THR A N 1
ATOM 600 C CA . THR A 1 75 ? 0.247 8.878 -12.596 1.00 97.38 75 THR A CA 1
ATOM 601 C C . THR A 1 75 ? 1.551 8.812 -11.789 1.00 97.38 75 THR A C 1
ATOM 603 O O . THR A 1 75 ? 2.557 9.373 -12.216 1.00 97.38 75 THR A O 1
ATOM 606 N N . HIS A 1 76 ? 1.557 8.133 -10.635 1.00 95.38 76 HIS A N 1
ATOM 607 C CA . HIS A 1 76 ? 2.739 7.986 -9.779 1.00 95.38 76 HIS A CA 1
ATOM 608 C C . HIS A 1 76 ? 3.642 6.806 -10.159 1.00 95.38 76 HIS A C 1
ATOM 610 O O . HIS A 1 76 ? 4.790 6.760 -9.719 1.00 95.38 76 HIS A O 1
ATOM 616 N N . VAL A 1 77 ? 3.123 5.839 -10.920 1.00 94.50 77 VAL A N 1
ATOM 617 C CA . VAL A 1 77 ? 3.799 4.573 -11.224 1.00 94.50 77 VAL A CA 1
ATOM 618 C C . VAL A 1 77 ? 3.604 4.245 -12.697 1.00 94.50 77 VAL A C 1
ATOM 620 O O . VAL A 1 77 ? 2.476 4.226 -13.183 1.00 94.50 77 VAL A O 1
ATOM 623 N N . ASP A 1 78 ? 4.694 3.927 -13.392 1.00 92.06 78 ASP A N 1
ATOM 624 C CA . ASP A 1 78 ? 4.614 3.407 -14.754 1.00 92.06 78 ASP A CA 1
ATOM 625 C C . ASP A 1 78 ? 4.170 1.941 -14.743 1.00 92.06 78 ASP A C 1
ATOM 627 O O . ASP A 1 78 ? 4.827 1.068 -14.174 1.00 92.06 78 ASP A O 1
ATOM 631 N N . GLY A 1 79 ? 3.059 1.663 -15.424 1.00 90.81 79 GLY A N 1
ATOM 632 C CA . GLY A 1 79 ? 2.529 0.315 -15.600 1.00 90.81 79 GLY A CA 1
ATOM 633 C C . GLY A 1 79 ? 1.339 -0.013 -14.701 1.00 90.81 79 GLY A C 1
ATOM 634 O O . GLY A 1 79 ? 0.646 0.859 -14.179 1.00 90.81 79 GLY A O 1
ATOM 635 N N . TYR A 1 80 ? 1.043 -1.309 -14.608 1.00 93.50 80 TYR A N 1
ATOM 636 C CA . TYR A 1 80 ? -0.111 -1.798 -13.864 1.00 93.50 80 TYR A CA 1
ATOM 637 C C . TYR A 1 80 ? 0.165 -1.775 -12.361 1.00 93.50 80 TYR A C 1
ATOM 639 O O . TYR A 1 80 ? 1.194 -2.273 -11.908 1.00 93.50 80 TYR A O 1
ATOM 647 N N . HIS A 1 81 ? -0.768 -1.218 -11.594 1.00 97.06 81 HIS A N 1
ATOM 648 C CA . HIS A 1 81 ? -0.562 -0.896 -10.186 1.00 97.06 81 HIS A CA 1
ATOM 649 C C . HIS A 1 81 ? -1.724 -1.347 -9.302 1.00 97.06 81 HIS A C 1
ATOM 651 O O . HIS A 1 81 ? -2.837 -1.580 -9.785 1.00 97.06 81 HIS A O 1
ATOM 657 N N . ALA A 1 82 ? -1.463 -1.457 -7.999 1.00 97.88 82 ALA A N 1
ATOM 658 C CA . ALA A 1 82 ? -2.448 -1.820 -6.991 1.00 97.88 82 ALA A CA 1
ATOM 659 C C . ALA A 1 82 ? -2.376 -0.889 -5.774 1.00 97.88 82 ALA A C 1
ATOM 661 O O . ALA A 1 82 ? -1.290 -0.546 -5.319 1.00 97.88 82 ALA A O 1
ATOM 662 N N . TRP A 1 83 ? -3.540 -0.510 -5.247 1.00 98.75 83 TRP A N 1
ATOM 663 C CA . TRP A 1 83 ? -3.691 0.406 -4.111 1.00 98.75 83 TRP A CA 1
ATOM 664 C C . TRP A 1 83 ? -4.961 0.079 -3.315 1.00 98.75 83 TRP A C 1
ATOM 666 O O . TRP A 1 83 ? -5.691 -0.866 -3.640 1.00 98.75 83 TRP A O 1
ATOM 676 N N . ASN A 1 84 ? -5.250 0.866 -2.278 1.00 98.75 84 ASN A N 1
ATOM 677 C CA . ASN A 1 84 ? -6.456 0.718 -1.474 1.00 98.75 84 ASN A CA 1
ATOM 678 C C . ASN A 1 84 ? -7.384 1.928 -1.567 1.00 98.75 84 ASN A C 1
ATOM 680 O O . ASN A 1 84 ? -6.950 3.072 -1.673 1.00 98.75 84 ASN A O 1
ATOM 684 N N . GLU A 1 85 ? -8.685 1.675 -1.454 1.00 98.56 85 GLU A N 1
ATOM 685 C CA . GLU A 1 85 ? -9.650 2.710 -1.078 1.00 98.56 85 GLU A CA 1
ATOM 686 C C . GLU A 1 85 ? -10.229 2.351 0.287 1.00 98.56 85 GLU A C 1
ATOM 688 O O . GLU A 1 85 ? -10.791 1.271 0.445 1.00 98.56 85 GLU A O 1
ATOM 693 N N . ILE A 1 86 ? -10.090 3.229 1.275 1.00 98.19 86 ILE A N 1
ATOM 694 C CA . ILE A 1 86 ? -10.550 3.001 2.651 1.00 98.19 86 ILE A CA 1
ATOM 695 C C . ILE A 1 86 ? -11.759 3.894 2.913 1.00 98.19 86 ILE A C 1
ATOM 697 O O . ILE A 1 86 ? -11.729 5.077 2.578 1.00 98.19 86 ILE A O 1
ATOM 701 N N . LEU A 1 87 ? -12.829 3.344 3.491 1.00 96.81 87 LEU A N 1
ATOM 702 C CA . LEU A 1 87 ? -13.997 4.133 3.876 1.00 96.81 87 LEU A CA 1
ATOM 703 C C . LEU A 1 87 ? -13.726 4.829 5.214 1.00 96.81 87 LEU A C 1
ATOM 705 O O . LEU A 1 87 ? -13.705 4.183 6.261 1.00 96.81 87 LEU A O 1
ATOM 709 N N . ILE A 1 88 ? -13.549 6.147 5.179 1.00 94.38 88 ILE A N 1
ATOM 710 C CA . ILE A 1 88 ? -13.263 6.983 6.347 1.00 94.38 88 ILE A CA 1
ATOM 711 C C . ILE A 1 88 ? -14.346 8.056 6.422 1.00 94.38 88 ILE A C 1
ATOM 713 O O . ILE A 1 88 ? -14.550 8.799 5.468 1.00 94.38 88 ILE A O 1
ATOM 717 N N . ASN A 1 89 ? -15.071 8.116 7.542 1.00 92.12 89 ASN A N 1
ATOM 718 C CA . ASN A 1 89 ? -16.141 9.095 7.786 1.00 92.12 89 ASN A CA 1
ATOM 719 C C . ASN A 1 89 ? -17.179 9.183 6.646 1.00 92.12 89 ASN A C 1
ATOM 721 O O . ASN A 1 89 ? -17.665 10.257 6.305 1.00 92.12 89 ASN A O 1
ATOM 725 N N . GLY A 1 90 ? -17.509 8.038 6.038 1.00 94.06 90 GLY A N 1
ATOM 726 C CA . GLY A 1 90 ? -18.480 7.948 4.942 1.00 94.06 90 GLY A CA 1
ATOM 727 C C . GLY A 1 90 ? -17.915 8.221 3.545 1.00 94.06 90 GLY A C 1
ATOM 728 O O . GLY A 1 90 ? -18.648 8.080 2.568 1.00 94.06 90 GLY A O 1
ATOM 729 N N . GLU A 1 91 ? -16.624 8.535 3.419 1.00 95.88 91 GLU A N 1
ATOM 730 C CA . GLU A 1 91 ? -15.974 8.801 2.137 1.00 95.88 91 GLU A CA 1
ATOM 731 C C . GLU A 1 91 ? -14.898 7.767 1.803 1.00 95.88 91 GLU A C 1
ATOM 733 O O . GLU A 1 91 ? -14.110 7.353 2.650 1.00 95.88 91 GLU A O 1
ATOM 738 N N . TRP A 1 92 ? -14.841 7.353 0.535 1.00 97.44 92 TRP A N 1
ATOM 739 C CA . TRP A 1 92 ? -13.749 6.517 0.039 1.00 97.44 92 TRP A CA 1
ATOM 740 C C . TRP A 1 92 ? -12.501 7.368 -0.180 1.00 97.44 92 TRP A C 1
ATOM 742 O O . TRP A 1 92 ? -12.504 8.255 -1.038 1.00 97.44 92 TRP A O 1
ATOM 752 N N . VAL A 1 93 ? -11.445 7.075 0.569 1.00 98.06 93 VAL A N 1
ATOM 753 C CA . VAL A 1 93 ? -10.136 7.732 0.503 1.00 98.06 93 VAL A CA 1
ATOM 754 C C . VAL A 1 93 ? -9.156 6.815 -0.218 1.00 98.06 93 VAL A C 1
ATOM 756 O O . VAL A 1 93 ? -9.032 5.649 0.146 1.00 98.06 93 VAL A O 1
ATOM 759 N N . VAL A 1 94 ? -8.467 7.327 -1.241 1.00 98.56 94 VAL A N 1
ATOM 760 C CA . VAL A 1 94 ? -7.427 6.579 -1.967 1.00 98.56 94 VAL A CA 1
ATOM 761 C C . VAL A 1 94 ? -6.141 6.611 -1.148 1.00 98.56 94 VAL A C 1
ATOM 763 O O . VAL A 1 94 ? -5.684 7.693 -0.782 1.00 98.56 94 VAL A O 1
ATOM 766 N N . VAL A 1 95 ? -5.570 5.438 -0.890 1.00 98.56 95 VAL A N 1
ATOM 767 C CA . VAL A 1 95 ? -4.352 5.231 -0.098 1.00 98.56 95 VAL A CA 1
ATOM 768 C C . VAL A 1 95 ? -3.421 4.310 -0.881 1.00 98.56 95 VAL A C 1
ATOM 770 O O . VAL A 1 95 ? -3.840 3.243 -1.332 1.00 98.56 95 VAL A O 1
ATOM 773 N N . ASP A 1 96 ? -2.161 4.712 -1.036 1.00 98.56 96 ASP A N 1
ATOM 774 C CA . ASP A 1 96 ? -1.162 3.970 -1.809 1.00 98.56 96 ASP A CA 1
ATOM 775 C C . ASP A 1 96 ? 0.121 3.779 -0.999 1.00 98.56 96 ASP A C 1
ATOM 777 O O . ASP A 1 96 ? 1.089 4.534 -1.101 1.00 98.56 96 ASP A O 1
ATOM 781 N N . THR A 1 97 ? 0.123 2.717 -0.197 1.00 98.38 97 THR A N 1
ATOM 782 C CA . THR A 1 97 ? 1.254 2.358 0.662 1.00 98.38 97 THR A CA 1
ATOM 783 C C . THR A 1 97 ? 2.535 2.049 -0.103 1.00 98.38 97 THR A C 1
ATOM 785 O O . THR A 1 97 ? 3.613 2.127 0.475 1.00 98.38 97 THR A O 1
ATOM 788 N N . THR A 1 98 ? 2.457 1.673 -1.381 1.00 98.25 98 THR A N 1
ATOM 789 C CA . THR A 1 98 ? 3.651 1.346 -2.168 1.00 98.25 98 THR A CA 1
ATOM 790 C C . THR A 1 98 ? 4.367 2.609 -2.617 1.00 98.25 98 THR A C 1
ATOM 792 O O . THR A 1 98 ? 5.582 2.717 -2.447 1.00 98.25 98 THR A O 1
ATOM 795 N N . VAL A 1 99 ? 3.615 3.583 -3.137 1.00 98.12 99 VAL A N 1
ATOM 796 C CA . VAL A 1 99 ? 4.150 4.907 -3.478 1.00 98.12 99 VAL A CA 1
ATOM 797 C C . VAL A 1 99 ? 4.655 5.615 -2.222 1.00 98.12 99 VAL A C 1
ATOM 799 O O . VAL A 1 99 ? 5.750 6.177 -2.230 1.00 98.12 99 VAL A O 1
ATOM 802 N N . ASP A 1 100 ? 3.912 5.527 -1.118 1.00 98.44 100 ASP A N 1
ATOM 803 C CA . ASP A 1 100 ? 4.302 6.158 0.144 1.00 98.44 100 ASP A CA 1
ATOM 804 C C . ASP A 1 100 ? 5.554 5.548 0.762 1.00 98.44 100 ASP A C 1
ATOM 806 O O . ASP A 1 100 ? 6.433 6.291 1.194 1.00 98.44 100 ASP A O 1
ATOM 810 N N . ALA A 1 101 ? 5.712 4.222 0.724 1.00 98.25 101 ALA A N 1
ATOM 811 C CA . ALA A 1 101 ? 6.953 3.576 1.148 1.00 98.25 101 ALA A CA 1
ATOM 812 C C . ALA A 1 101 ? 8.159 4.053 0.317 1.00 98.25 101 ALA A C 1
ATOM 814 O O . ALA A 1 101 ? 9.234 4.322 0.861 1.00 98.25 101 ALA A O 1
ATOM 815 N N . ALA A 1 102 ? 7.984 4.197 -1.002 1.00 97.62 102 ALA A N 1
ATOM 816 C CA . ALA A 1 102 ? 9.037 4.679 -1.890 1.00 97.62 102 ALA A CA 1
ATOM 817 C C . ALA A 1 102 ? 9.416 6.141 -1.594 1.00 97.62 102 ALA A C 1
ATOM 819 O O . ALA A 1 102 ? 10.603 6.455 -1.471 1.00 97.62 102 ALA A O 1
ATOM 820 N N . TYR A 1 103 ? 8.429 7.026 -1.425 1.00 97.81 103 TYR A N 1
ATOM 821 C CA . TYR A 1 103 ? 8.660 8.429 -1.071 1.00 97.81 103 TYR A CA 1
ATOM 822 C C . TYR A 1 103 ? 9.277 8.582 0.320 1.00 97.81 103 TYR A C 1
ATOM 824 O O . TYR A 1 103 ? 10.230 9.347 0.472 1.00 97.81 103 TYR A O 1
ATOM 832 N N . ASN A 1 104 ? 8.820 7.805 1.303 1.00 97.56 104 ASN A N 1
ATOM 833 C CA . ASN A 1 104 ? 9.392 7.768 2.646 1.00 97.56 104 ASN A CA 1
ATOM 834 C C . ASN A 1 104 ? 10.882 7.394 2.611 1.00 97.56 104 ASN A C 1
ATOM 836 O O . ASN A 1 104 ? 11.726 8.133 3.115 1.00 97.56 104 ASN A O 1
ATOM 840 N N . LYS A 1 105 ? 11.237 6.311 1.906 1.00 96.25 105 LYS A N 1
ATOM 841 C CA . LYS A 1 105 ? 12.635 5.877 1.741 1.00 96.25 105 LYS A CA 1
ATOM 842 C C . LYS A 1 105 ? 13.509 6.922 1.036 1.00 96.25 105 LYS A C 1
ATOM 844 O O . LYS A 1 105 ? 14.706 7.008 1.306 1.00 96.25 105 LYS A O 1
ATOM 849 N N . ALA A 1 106 ? 12.921 7.719 0.146 1.00 97.06 106 ALA A N 1
ATOM 850 C CA . ALA A 1 106 ? 13.591 8.812 -0.554 1.00 97.06 106 ALA A CA 1
ATOM 851 C C . ALA A 1 106 ? 13.629 10.137 0.238 1.00 97.06 106 ALA A C 1
ATOM 853 O O . ALA A 1 106 ? 14.126 11.134 -0.285 1.00 97.06 106 ALA A O 1
ATOM 854 N N . ASN A 1 107 ? 13.122 10.178 1.479 1.00 96.69 107 ASN A N 1
ATOM 855 C CA . ASN A 1 107 ? 12.929 11.403 2.271 1.00 96.69 107 ASN A CA 1
ATOM 856 C C . ASN A 1 107 ? 12.097 12.478 1.542 1.00 96.69 107 ASN A C 1
ATOM 858 O O . ASN A 1 107 ? 12.296 13.683 1.723 1.00 96.69 107 ASN A O 1
ATOM 862 N N . MET A 1 108 ? 11.167 12.046 0.691 1.00 97.00 108 MET A N 1
ATOM 863 C CA . MET A 1 108 ? 10.234 12.916 -0.013 1.00 97.00 108 MET A CA 1
ATOM 864 C C . MET A 1 108 ? 8.962 13.101 0.810 1.00 97.00 108 MET A C 1
ATOM 866 O O . MET A 1 108 ? 8.554 12.227 1.570 1.00 97.00 108 MET A O 1
ATOM 870 N N . LYS A 1 109 ? 8.304 14.251 0.645 1.00 94.75 109 LYS A N 1
ATOM 871 C CA . LYS A 1 109 ? 6.993 14.481 1.259 1.00 94.75 109 LYS A CA 1
ATOM 872 C C . LYS A 1 109 ? 5.917 13.702 0.512 1.00 94.75 109 LYS A C 1
ATOM 874 O O . LYS A 1 109 ? 5.909 13.682 -0.716 1.00 94.75 109 LYS A O 1
ATOM 879 N N . PHE A 1 110 ? 4.974 13.154 1.263 1.00 96.31 110 PHE A N 1
ATOM 880 C CA . PHE A 1 110 ? 3.810 12.450 0.746 1.00 96.31 110 PHE A CA 1
ATOM 881 C C . PHE A 1 110 ? 2.603 12.683 1.656 1.00 96.31 110 PHE A C 1
ATOM 883 O O . PHE A 1 110 ? 2.747 13.130 2.792 1.00 96.31 110 PHE A O 1
ATOM 890 N N . ASN A 1 111 ? 1.408 12.412 1.136 1.00 96.25 111 ASN A N 1
ATOM 891 C CA . ASN A 1 111 ? 0.156 12.512 1.881 1.00 96.25 111 ASN A CA 1
ATOM 892 C C . ASN A 1 111 ? -0.509 11.142 1.924 1.00 96.25 111 ASN A C 1
ATOM 894 O O . ASN A 1 111 ? -0.566 10.482 0.890 1.00 96.25 111 ASN A O 1
ATOM 898 N N . PHE A 1 112 ? -1.077 10.773 3.071 1.00 96.19 112 PHE A N 1
ATOM 899 C CA . PHE A 1 112 ? -1.869 9.550 3.225 1.00 96.19 112 PHE A CA 1
ATOM 900 C C . PHE A 1 112 ? -3.004 9.456 2.186 1.00 96.19 112 PHE A C 1
ATOM 902 O O . PHE A 1 112 ? -3.129 8.465 1.472 1.00 96.19 112 PHE A O 1
ATOM 909 N N . SER A 1 113 ? -3.802 10.524 2.054 1.00 97.38 113 SER A N 1
ATOM 910 C CA . SER A 1 113 ? -4.866 10.611 1.050 1.00 97.38 113 SER A CA 1
ATOM 911 C C . SER A 1 113 ? -4.307 11.060 -0.295 1.00 97.38 113 SER A C 1
ATOM 913 O O . SER A 1 113 ? -3.678 12.117 -0.394 1.00 97.38 113 SER A O 1
ATOM 915 N N . LYS A 1 114 ? -4.612 10.302 -1.348 1.00 97.75 114 LYS A N 1
ATOM 916 C CA . LYS A 1 114 ? -4.258 10.635 -2.733 1.00 97.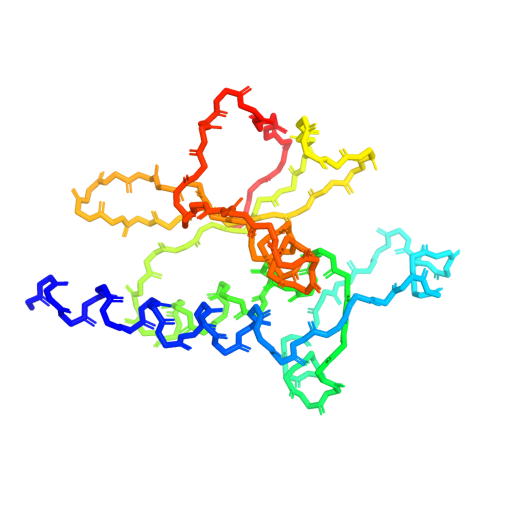75 114 LYS A CA 1
ATOM 917 C C . LYS A 1 114 ? -5.369 11.381 -3.454 1.00 97.75 114 LYS A C 1
ATOM 919 O O . LYS A 1 114 ? -6.551 11.255 -3.125 1.00 97.75 114 LYS A O 1
ATOM 924 N N . THR A 1 115 ? -4.991 12.124 -4.489 1.00 97.56 115 THR A N 1
ATOM 925 C CA . THR A 1 115 ? -5.952 12.746 -5.400 1.00 97.56 115 THR A CA 1
ATOM 926 C C . THR A 1 115 ? -6.587 11.665 -6.271 1.00 97.56 115 THR A C 1
ATOM 928 O O . THR A 1 115 ? -5.903 10.974 -7.017 1.00 97.56 115 THR A O 1
ATOM 931 N N . LYS A 1 116 ? -7.915 11.521 -6.219 1.00 96.69 116 LYS A N 1
ATOM 932 C CA . LYS A 1 116 ? -8.634 10.466 -6.960 1.00 96.69 116 LYS A CA 1
ATOM 933 C C . LYS A 1 116 ? -8.404 10.506 -8.474 1.00 96.69 116 LYS A C 1
ATOM 935 O O . LYS A 1 116 ? -8.374 9.454 -9.096 1.00 96.69 116 LYS A O 1
ATOM 940 N N . SER A 1 117 ? -8.239 11.694 -9.060 1.00 97.25 117 SER A N 1
ATOM 941 C CA . SER A 1 117 ? -8.005 11.865 -10.503 1.00 97.25 117 SER A CA 1
ATOM 942 C C . SER A 1 117 ? -6.672 11.295 -10.984 1.00 97.25 117 SER A C 1
ATOM 944 O O . SER A 1 117 ? -6.519 11.057 -12.177 1.00 97.25 117 SER A O 1
ATOM 946 N N . ASP A 1 118 ? -5.730 11.062 -10.069 1.00 97.75 118 ASP A N 1
ATOM 947 C CA . ASP A 1 118 ? -4.412 10.511 -10.385 1.00 97.75 118 ASP A CA 1
ATOM 948 C C . ASP A 1 118 ? -4.460 8.982 -10.554 1.00 97.75 118 ASP A C 1
ATOM 950 O O . ASP A 1 118 ? -3.462 8.372 -10.928 1.00 97.75 118 ASP A O 1
ATOM 954 N N . TYR A 1 119 ? -5.615 8.354 -10.288 1.00 98.19 119 TYR A N 1
ATOM 955 C CA . TYR A 1 119 ? -5.806 6.906 -10.289 1.00 98.19 119 TYR A CA 1
ATOM 956 C C . TYR A 1 119 ? -6.963 6.512 -11.208 1.00 98.19 119 TYR A C 1
ATOM 958 O O . TYR A 1 119 ? -8.090 6.985 -11.082 1.00 98.19 119 TYR A O 1
ATOM 966 N N . THR A 1 120 ? -6.695 5.578 -12.115 1.00 98.25 120 THR A N 1
ATOM 967 C CA . THR A 1 120 ? -7.687 4.995 -13.022 1.00 98.25 120 THR A CA 1
ATOM 968 C C . THR A 1 120 ? -7.925 3.541 -12.644 1.00 98.25 120 THR A C 1
ATOM 970 O O . THR A 1 120 ? -7.095 2.666 -12.896 1.00 98.25 120 THR A O 1
ATOM 973 N N . LYS A 1 121 ? -9.076 3.280 -12.025 1.00 97.88 121 LYS A N 1
ATOM 974 C CA . LYS A 1 121 ? -9.495 1.952 -11.565 1.00 97.88 121 LYS A CA 1
ATOM 975 C C . LYS A 1 121 ? -9.893 1.043 -12.728 1.00 97.88 121 LYS A C 1
ATOM 977 O O . LYS A 1 121 ? -10.685 1.439 -13.577 1.00 97.88 121 LYS A O 1
ATOM 982 N N . VAL A 1 122 ? -9.400 -0.197 -12.707 1.00 97.56 122 VAL A N 1
ATOM 983 C CA . VAL A 1 122 ? -9.785 -1.262 -13.649 1.00 97.56 122 VAL A CA 1
ATOM 984 C C . VAL A 1 122 ? -10.559 -2.372 -12.932 1.00 97.56 122 VAL A C 1
ATOM 986 O O . VAL A 1 122 ? -11.615 -2.778 -13.406 1.00 97.56 122 VAL A O 1
ATOM 989 N N . TYR A 1 123 ? -10.076 -2.828 -11.771 1.00 95.94 123 TYR A N 1
ATOM 990 C CA . TYR A 1 123 ? -10.763 -3.817 -10.930 1.00 95.94 123 TYR A CA 1
ATOM 991 C C . TYR A 1 123 ? -10.773 -3.385 -9.463 1.00 95.94 123 TYR A C 1
ATOM 993 O O . TYR A 1 123 ? -9.824 -2.754 -8.999 1.00 95.94 123 TYR A O 1
ATOM 1001 N N . GLU A 1 124 ? -11.803 -3.792 -8.722 1.00 95.50 124 GLU A N 1
ATOM 1002 C CA . GLU A 1 124 ? -11.870 -3.687 -7.261 1.00 95.50 124 GLU A CA 1
ATOM 1003 C C . GLU A 1 124 ? -12.371 -4.998 -6.638 1.00 95.50 124 GLU A C 1
ATOM 1005 O O . GLU A 1 124 ? -13.163 -5.713 -7.253 1.00 95.50 124 GLU A O 1
ATOM 1010 N N . TYR A 1 125 ? -11.874 -5.301 -5.436 1.00 92.12 125 TYR A N 1
ATOM 1011 C CA . TYR A 1 125 ? -12.165 -6.490 -4.623 1.00 92.12 125 TYR A CA 1
ATOM 1012 C C . TYR A 1 125 ? -12.247 -6.103 -3.146 1.00 92.12 125 TYR A C 1
ATOM 1014 O O . TYR A 1 125 ? -11.813 -4.984 -2.788 1.00 92.12 125 TYR A O 1
#